Protein AF-A0A973Z241-F1 (afdb_monomer_lite)

pLDDT: mean 79.97, std 19.71, range [41.47, 97.81]

Secondary structure (DSSP, 8-state):
--TTSHHHHHHHHHHHHHHHHHHHHHH-SSHHHHHHHHHHHHHHHHHHHHGGGSS-------

Foldseek 3Di:
DDPPPPLVVLLVVLQVLLVVLCVQLVPDPDPVSNVVSNVSSVVSVVSSVVSVPPPDPPPPPD

Structure (mmCIF, N/CA/C/O backbone):
data_AF-A0A973Z241-F1
#
_entry.id   AF-A0A973Z241-F1
#
loop_
_atom_site.group_PDB
_atom_site.id
_atom_site.type_symbol
_atom_site.label_atom_id
_atom_site.label_alt_id
_atom_site.label_comp_id
_atom_site.label_asym_id
_atom_site.label_entity_id
_atom_site.label_seq_id
_atom_site.pdbx_PDB_ins_code
_atom_site.Cartn_x
_atom_site.Cartn_y
_atom_site.Cartn_z
_atom_site.occupancy
_atom_site.B_iso_or_equiv
_atom_site.auth_seq_id
_atom_site.auth_comp_id
_atom_site.auth_asym_id
_atom_site.auth_atom_id
_atom_site.pdbx_PDB_model_num
ATOM 1 N N . MET A 1 1 ? 27.704 -7.790 -18.793 1.00 42.22 1 MET A N 1
ATOM 2 C CA . MET A 1 1 ? 26.673 -7.748 -17.740 1.00 42.22 1 MET A CA 1
ATOM 3 C C . MET A 1 1 ? 25.644 -6.763 -18.243 1.00 42.22 1 MET A C 1
ATOM 5 O O . MET A 1 1 ? 26.017 -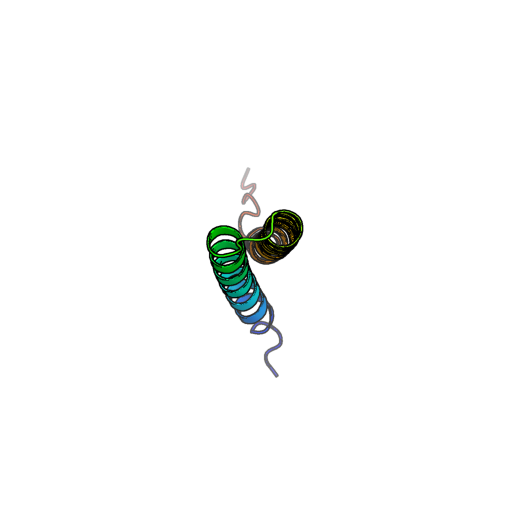5.641 -18.540 1.00 42.22 1 MET A O 1
ATOM 9 N N . ASP A 1 2 ? 24.444 -7.250 -18.533 1.00 41.47 2 ASP A N 1
ATOM 10 C CA . ASP A 1 2 ? 23.384 -6.486 -19.187 1.00 41.47 2 ASP A CA 1
ATOM 11 C C . ASP A 1 2 ? 22.667 -5.624 -18.137 1.00 41.47 2 ASP A C 1
ATOM 13 O O . ASP A 1 2 ? 21.915 -6.133 -17.309 1.00 41.47 2 ASP A O 1
ATOM 17 N N . GLU A 1 3 ? 22.981 -4.331 -18.108 1.00 51.06 3 GLU A N 1
ATOM 18 C CA . GLU A 1 3 ? 22.429 -3.364 -17.146 1.00 51.06 3 GLU A CA 1
ATOM 19 C C . GLU A 1 3 ? 21.044 -2.834 -17.571 1.00 51.06 3 GLU A C 1
ATOM 21 O O . GLU A 1 3 ? 20.510 -1.922 -16.944 1.00 51.06 3 GLU A O 1
ATOM 26 N N . THR A 1 4 ? 20.424 -3.405 -18.614 1.00 50.78 4 THR A N 1
ATOM 27 C CA . THR A 1 4 ? 19.114 -2.948 -19.110 1.00 50.78 4 THR A CA 1
ATOM 28 C C . THR A 1 4 ? 17.926 -3.665 -18.462 1.00 50.78 4 THR A C 1
ATOM 30 O O . THR A 1 4 ? 16.800 -3.183 -18.547 1.00 50.78 4 THR A O 1
ATOM 33 N N . ASN A 1 5 ? 18.165 -4.751 -17.718 1.00 49.53 5 ASN A N 1
ATOM 34 C CA . ASN A 1 5 ? 17.110 -5.588 -17.131 1.00 49.53 5 ASN A CA 1
ATOM 35 C C . ASN A 1 5 ? 16.632 -5.156 -15.721 1.00 49.53 5 ASN A C 1
ATOM 37 O O . ASN A 1 5 ? 15.799 -5.832 -15.120 1.00 49.53 5 ASN A O 1
ATOM 41 N N . GLY A 1 6 ? 17.160 -4.059 -15.160 1.00 52.41 6 GLY A N 1
ATOM 42 C CA . GLY A 1 6 ? 16.773 -3.568 -13.825 1.00 52.41 6 GLY A CA 1
ATOM 43 C C . GLY A 1 6 ? 15.442 -2.804 -13.801 1.00 52.41 6 GLY A C 1
ATOM 44 O O . GLY A 1 6 ? 14.622 -3.006 -12.909 1.00 52.41 6 GLY A O 1
ATOM 45 N N . HIS A 1 7 ? 15.179 -1.983 -14.824 1.00 56.47 7 HIS A N 1
ATOM 46 C CA . HIS A 1 7 ? 14.050 -1.045 -14.815 1.00 56.47 7 HIS A CA 1
ATOM 47 C C . HIS A 1 7 ? 12.667 -1.708 -14.943 1.00 56.47 7 HIS A C 1
ATOM 49 O O . HIS A 1 7 ? 11.698 -1.210 -14.364 1.00 56.47 7 HIS A O 1
ATOM 55 N N . ASP A 1 8 ? 12.556 -2.831 -15.659 1.00 61.47 8 ASP A N 1
ATOM 56 C CA . ASP A 1 8 ? 11.288 -3.568 -15.783 1.00 61.47 8 ASP A CA 1
ATOM 57 C C . ASP A 1 8 ? 10.939 -4.322 -14.489 1.00 61.47 8 ASP A C 1
ATOM 59 O O . ASP A 1 8 ? 9.781 -4.335 -14.059 1.00 61.47 8 ASP A O 1
ATOM 63 N N . GLY A 1 9 ? 11.955 -4.870 -13.811 1.00 67.50 9 GLY A N 1
ATOM 64 C CA . GLY A 1 9 ? 11.804 -5.507 -12.501 1.00 67.50 9 GLY A CA 1
ATOM 65 C C . GLY A 1 9 ? 11.323 -4.524 -11.432 1.00 67.50 9 GLY A C 1
ATOM 66 O O . GLY A 1 9 ? 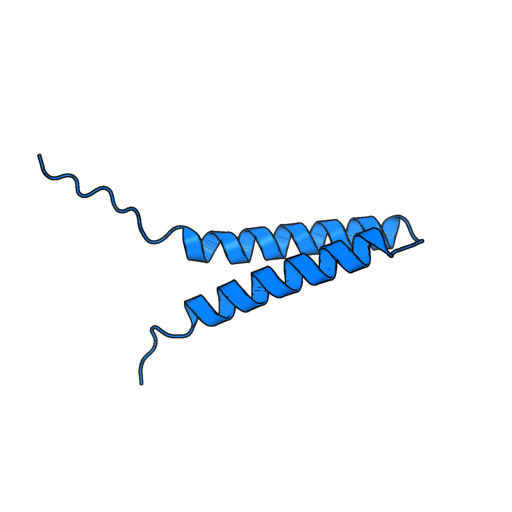10.384 -4.826 -10.694 1.00 67.50 9 GLY A O 1
ATOM 67 N N . ASP A 1 10 ? 11.892 -3.317 -11.408 1.00 81.38 10 ASP A N 1
ATOM 68 C CA . ASP A 1 10 ? 11.477 -2.252 -10.491 1.00 81.38 10 ASP A CA 1
ATOM 69 C C . ASP A 1 10 ? 10.031 -1.800 -10.753 1.00 81.38 10 ASP A C 1
ATOM 71 O O . ASP A 1 10 ? 9.248 -1.606 -9.818 1.00 81.38 10 ASP A O 1
ATOM 75 N N . ARG A 1 11 ? 9.629 -1.682 -12.025 1.00 84.38 11 ARG A N 1
ATOM 76 C CA . ARG A 1 11 ? 8.262 -1.300 -12.406 1.00 84.38 11 ARG A CA 1
ATOM 77 C C . AR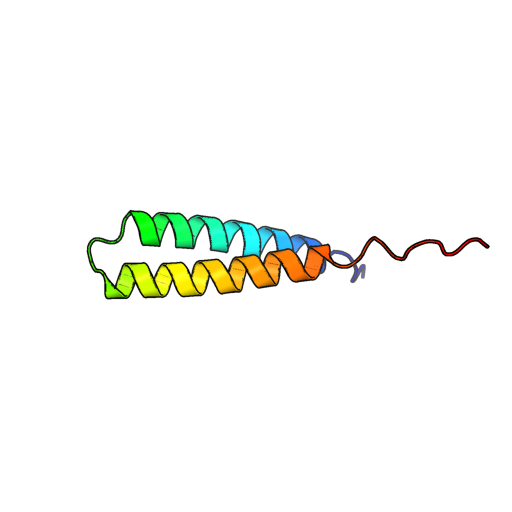G A 1 11 ? 7.230 -2.325 -11.947 1.00 84.38 11 ARG A C 1
ATOM 79 O O . ARG A 1 11 ? 6.233 -1.941 -11.331 1.00 84.38 11 ARG A O 1
ATOM 86 N N . ALA A 1 12 ? 7.449 -3.601 -12.265 1.00 87.75 12 ALA A N 1
ATOM 87 C CA . ALA A 1 12 ? 6.537 -4.677 -11.889 1.00 87.75 12 ALA A CA 1
ATOM 88 C C . ALA A 1 12 ? 6.428 -4.798 -10.363 1.00 87.75 12 ALA A C 1
ATOM 90 O O . ALA A 1 12 ? 5.323 -4.907 -9.832 1.00 87.75 12 ALA A O 1
ATOM 91 N N . TYR A 1 13 ? 7.557 -4.668 -9.660 1.00 89.94 13 TYR A N 1
ATOM 92 C CA . TYR A 1 13 ? 7.595 -4.631 -8.203 1.00 89.94 13 TYR A CA 1
ATOM 93 C C . TYR A 1 13 ? 6.743 -3.490 -7.634 1.00 89.94 13 TYR A C 1
ATOM 95 O O . TYR A 1 13 ? 5.890 -3.718 -6.776 1.00 89.94 13 TYR A O 1
ATOM 103 N N . PHE A 1 14 ? 6.910 -2.259 -8.127 1.00 92.25 14 PHE A N 1
ATOM 104 C CA . PHE A 1 14 ? 6.121 -1.128 -7.638 1.00 92.25 14 PHE A CA 1
ATOM 105 C C . PHE A 1 14 ? 4.633 -1.246 -7.985 1.00 92.25 14 PHE A C 1
ATOM 107 O O . PHE A 1 14 ? 3.793 -0.877 -7.167 1.00 92.25 14 PHE A O 1
ATOM 114 N N . ALA A 1 15 ? 4.285 -1.792 -9.152 1.00 92.75 15 ALA A N 1
ATOM 115 C CA . ALA A 1 15 ? 2.891 -2.032 -9.518 1.00 92.75 15 ALA A CA 1
ATOM 116 C C . ALA A 1 15 ? 2.230 -3.071 -8.596 1.00 92.75 15 ALA A C 1
ATOM 118 O O . ALA A 1 15 ? 1.116 -2.849 -8.120 1.00 92.75 15 ALA A O 1
ATOM 119 N N . GLN A 1 16 ? 2.934 -4.166 -8.295 1.00 94.12 16 GLN A N 1
ATOM 120 C CA . GLN A 1 16 ? 2.463 -5.185 -7.359 1.00 94.12 16 GLN A CA 1
ATOM 121 C C . GLN A 1 16 ? 2.270 -4.600 -5.957 1.00 94.12 16 GLN A C 1
ATOM 123 O O . GLN A 1 16 ? 1.180 -4.704 -5.398 1.00 94.12 16 GLN A O 1
ATOM 128 N N . ARG A 1 17 ? 3.278 -3.885 -5.440 1.00 95.88 17 ARG A N 1
ATOM 129 C CA . ARG A 1 17 ? 3.196 -3.230 -4.127 1.00 95.88 17 ARG A CA 1
ATOM 130 C C . ARG A 1 17 ? 2.045 -2.230 -4.062 1.00 95.88 17 ARG A C 1
ATOM 132 O O . ARG A 1 17 ? 1.356 -2.171 -3.054 1.00 95.88 17 ARG A O 1
ATOM 139 N N . ALA A 1 18 ? 1.784 -1.471 -5.128 1.00 95.69 18 ALA A N 1
ATOM 140 C CA . ALA A 1 18 ? 0.637 -0.567 -5.170 1.00 95.69 18 ALA A CA 1
ATOM 141 C C . ALA A 1 18 ? -0.704 -1.314 -5.045 1.00 95.69 18 ALA A C 1
ATOM 143 O O . ALA A 1 18 ? -1.595 -0.844 -4.338 1.00 95.69 18 ALA A O 1
ATOM 144 N N . ALA A 1 19 ? -0.850 -2.467 -5.702 1.00 96.44 19 ALA A N 1
ATOM 145 C CA . ALA A 1 19 ? -2.058 -3.281 -5.599 1.00 96.44 19 ALA A CA 1
ATOM 146 C C . ALA A 1 19 ? -2.241 -3.862 -4.185 1.00 96.44 19 ALA A C 1
ATOM 148 O O . ALA A 1 19 ? -3.340 -3.794 -3.641 1.00 96.44 19 ALA A O 1
ATOM 149 N N . GLU A 1 20 ? -1.166 -4.356 -3.567 1.00 97.69 20 GLU A N 1
ATOM 150 C CA . GLU A 1 20 ? -1.190 -4.860 -2.187 1.00 97.69 20 GLU A CA 1
ATOM 151 C C . GLU A 1 20 ? -1.568 -3.763 -1.180 1.00 97.69 20 GLU A C 1
ATOM 153 O O . GLU A 1 20 ? -2.415 -3.977 -0.318 1.00 97.69 20 GLU A O 1
ATOM 158 N N . GLU A 1 21 ? -0.996 -2.560 -1.302 1.00 97.81 21 GLU A N 1
ATOM 159 C CA . GLU A 1 21 ? -1.341 -1.437 -0.421 1.00 97.81 21 GLU A CA 1
ATOM 160 C C . GLU A 1 21 ? -2.796 -0.974 -0.616 1.00 97.81 21 GLU A C 1
ATOM 162 O O . GLU A 1 21 ? -3.439 -0.537 0.336 1.00 97.81 21 GLU A O 1
ATOM 167 N N . LEU A 1 22 ? -3.356 -1.089 -1.827 1.00 97.25 22 LEU A N 1
ATOM 168 C CA . LEU A 1 22 ? -4.776 -0.806 -2.047 1.00 97.25 22 LEU A CA 1
ATOM 169 C C . LEU A 1 22 ? -5.670 -1.814 -1.316 1.00 97.25 22 LEU A C 1
ATOM 171 O O . LEU A 1 22 ? -6.640 -1.408 -0.677 1.00 97.25 22 LEU A O 1
ATOM 175 N N . ASP A 1 23 ? -5.337 -3.101 -1.400 1.00 97.62 23 ASP A N 1
ATOM 176 C CA . ASP A 1 23 ? -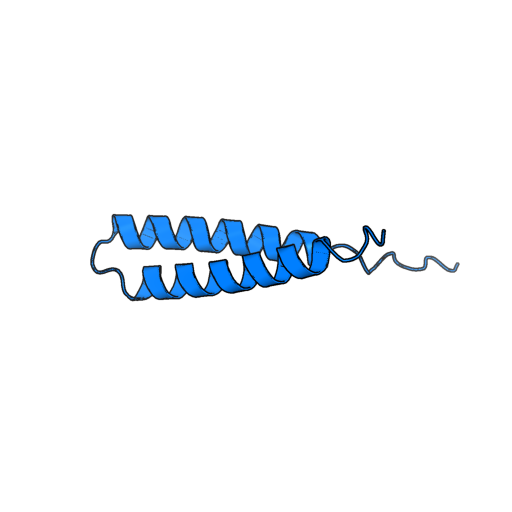6.071 -4.175 -0.725 1.00 97.62 23 ASP A CA 1
ATOM 177 C C . ASP A 1 23 ? -6.019 -4.016 0.803 1.00 97.62 23 ASP A C 1
ATOM 179 O O . ASP A 1 23 ? -7.054 -4.046 1.475 1.00 97.62 23 ASP A O 1
ATOM 183 N N . LEU A 1 24 ? -4.837 -3.698 1.345 1.00 96.81 24 LEU A N 1
ATOM 184 C CA . LEU A 1 24 ? -4.662 -3.371 2.761 1.00 96.81 24 LEU A CA 1
ATOM 185 C C . LEU A 1 24 ? -5.483 -2.141 3.168 1.00 96.81 24 LEU A C 1
ATOM 187 O O . LEU A 1 24 ? -6.132 -2.159 4.211 1.00 96.81 24 LEU A O 1
ATOM 191 N N . ALA A 1 25 ? -5.527 -1.093 2.339 1.00 97.00 25 ALA A N 1
ATOM 192 C CA . ALA A 1 25 ? -6.350 0.086 2.608 1.00 97.00 25 ALA A CA 1
ATOM 193 C C . ALA A 1 25 ? -7.858 -0.211 2.604 1.00 97.00 25 ALA A C 1
ATOM 195 O O . ALA A 1 25 ? -8.611 0.454 3.316 1.00 97.00 25 ALA A O 1
ATOM 196 N N . MET A 1 26 ? -8.310 -1.155 1.773 1.00 96.38 26 MET A N 1
ATOM 197 C CA . MET A 1 26 ? -9.712 -1.581 1.710 1.00 96.38 26 MET A CA 1
ATOM 198 C C . MET A 1 26 ? -10.090 -2.492 2.882 1.00 96.38 26 MET A C 1
ATOM 200 O O . MET A 1 26 ? -11.226 -2.437 3.349 1.00 96.38 26 MET A O 1
ATOM 204 N N . SER A 1 27 ? -9.141 -3.295 3.361 1.00 97.12 27 SER A N 1
ATOM 205 C CA . SER A 1 27 ? -9.331 -4.243 4.463 1.00 97.12 27 SER A CA 1
ATOM 206 C C . SER A 1 27 ? -9.088 -3.632 5.849 1.00 97.12 27 SER A C 1
ATOM 208 O O . SER A 1 27 ? -9.495 -4.207 6.859 1.00 97.12 27 SER A O 1
ATOM 210 N N . ALA A 1 28 ? -8.428 -2.473 5.924 1.00 95.94 28 ALA A N 1
ATOM 211 C CA . ALA A 1 28 ? -8.144 -1.787 7.177 1.00 95.94 28 ALA A CA 1
ATOM 212 C C . ALA A 1 28 ? -9.430 -1.278 7.849 1.00 95.94 28 ALA A C 1
ATOM 214 O O . ALA A 1 28 ? -10.192 -0.492 7.288 1.00 95.94 28 ALA A O 1
ATOM 215 N N . THR A 1 29 ? -9.642 -1.693 9.098 1.00 95.75 29 THR A N 1
ATOM 216 C CA . THR A 1 29 ? -10.733 -1.191 9.949 1.00 95.75 29 THR A CA 1
ATOM 217 C C . THR A 1 29 ? -10.390 0.134 10.621 1.00 95.75 29 THR A C 1
ATOM 219 O O . THR A 1 29 ? -11.285 0.879 11.012 1.00 95.75 29 THR A O 1
ATOM 222 N N . ASP A 1 30 ? -9.096 0.414 10.777 1.00 97.12 30 ASP A N 1
ATOM 223 C CA . ASP A 1 30 ? -8.600 1.674 11.311 1.00 97.12 30 ASP A CA 1
ATOM 224 C C . ASP A 1 30 ? -8.445 2.707 10.189 1.00 97.12 30 ASP A C 1
ATOM 226 O O . ASP A 1 30 ? -7.875 2.429 9.128 1.00 97.12 30 ASP A O 1
ATOM 230 N N . ARG A 1 31 ? -8.980 3.9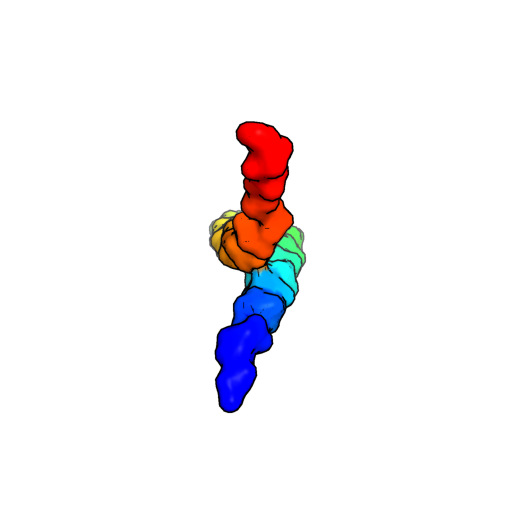07 10.424 1.00 95.44 31 ARG A N 1
ATOM 231 C CA . ARG A 1 31 ? -9.003 4.970 9.419 1.00 95.44 31 ARG A CA 1
ATOM 232 C C . ARG A 1 31 ? -7.601 5.495 9.110 1.00 95.44 31 ARG A C 1
ATOM 234 O O . ARG A 1 31 ? -7.294 5.702 7.938 1.00 95.44 31 ARG A O 1
ATOM 241 N N . ASP A 1 32 ? -6.766 5.699 10.122 1.00 96.25 32 ASP A N 1
ATOM 242 C CA . ASP A 1 32 ? -5.405 6.201 9.941 1.00 96.25 32 ASP A CA 1
ATOM 243 C C . ASP A 1 32 ? -4.544 5.172 9.198 1.00 96.25 32 ASP A C 1
ATOM 245 O O . ASP A 1 32 ? -3.791 5.534 8.290 1.00 96.25 32 ASP A O 1
ATOM 249 N N . ALA A 1 33 ? -4.719 3.880 9.495 1.00 95.75 33 ALA A N 1
ATOM 250 C CA . ALA A 1 33 ? -4.077 2.804 8.740 1.00 95.75 33 ALA A CA 1
ATOM 251 C C . ALA A 1 33 ? -4.523 2.791 7.267 1.00 95.75 33 ALA A C 1
ATOM 253 O O . ALA A 1 33 ? -3.684 2.737 6.365 1.00 95.75 33 ALA A O 1
ATOM 254 N N . ALA A 1 34 ? -5.829 2.910 7.000 1.00 96.56 34 ALA A N 1
ATOM 255 C CA . ALA A 1 34 ? -6.353 2.976 5.637 1.00 96.56 34 ALA A CA 1
ATOM 256 C C . ALA A 1 34 ? -5.791 4.180 4.857 1.00 96.56 34 ALA A C 1
ATOM 258 O O . ALA A 1 34 ? -5.427 4.054 3.684 1.00 96.56 34 ALA A O 1
ATOM 259 N N . GLU A 1 35 ? -5.683 5.351 5.493 1.00 97.44 35 GLU A N 1
ATOM 260 C CA . GLU A 1 35 ? -5.097 6.546 4.874 1.00 97.44 35 GLU A CA 1
ATOM 261 C C . GLU A 1 35 ? -3.586 6.389 4.624 1.00 97.44 35 GLU A C 1
ATOM 263 O O . GLU A 1 35 ? -3.097 6.778 3.556 1.00 97.44 35 GLU A O 1
ATOM 268 N N . ALA A 1 36 ? -2.850 5.757 5.543 1.00 97.69 36 ALA A N 1
ATOM 269 C CA . ALA A 1 36 ? -1.432 5.451 5.363 1.00 97.69 36 ALA A CA 1
ATOM 270 C C . ALA A 1 36 ? -1.194 4.509 4.169 1.00 97.69 36 ALA A C 1
ATOM 272 O O . ALA A 1 36 ? -0.368 4.814 3.302 1.00 97.69 36 ALA A O 1
ATOM 273 N N . HIS A 1 37 ? -1.968 3.427 4.066 1.00 97.69 37 HIS A N 1
ATOM 274 C CA . HIS A 1 37 ? -1.904 2.493 2.940 1.00 97.69 37 HIS A CA 1
ATOM 275 C C . HIS A 1 37 ? -2.250 3.174 1.607 1.00 97.69 37 HIS A C 1
ATOM 277 O O . HIS A 1 37 ? -1.523 3.018 0.627 1.00 97.69 37 HIS A O 1
ATOM 283 N N . ARG A 1 38 ? -3.271 4.045 1.561 1.00 95.25 38 ARG A N 1
ATOM 284 C CA . ARG A 1 38 ? -3.575 4.844 0.352 1.00 95.25 38 ARG A CA 1
ATOM 285 C C . ARG A 1 38 ? -2.424 5.756 -0.058 1.00 95.25 38 ARG A C 1
ATOM 287 O O . ARG A 1 38 ? -2.167 5.937 -1.249 1.00 95.25 38 ARG A O 1
ATOM 294 N N . ARG A 1 39 ? -1.715 6.341 0.908 1.00 96.50 39 ARG A N 1
ATOM 295 C CA . ARG A 1 39 ? -0.546 7.178 0.617 1.00 96.50 39 ARG A CA 1
ATOM 296 C C . ARG A 1 39 ? 0.590 6.350 0.017 1.00 96.50 39 ARG A C 1
ATOM 298 O O . ARG A 1 39 ? 1.188 6.787 -0.966 1.00 96.50 39 ARG A O 1
ATOM 305 N N . LEU A 1 40 ? 0.863 5.168 0.5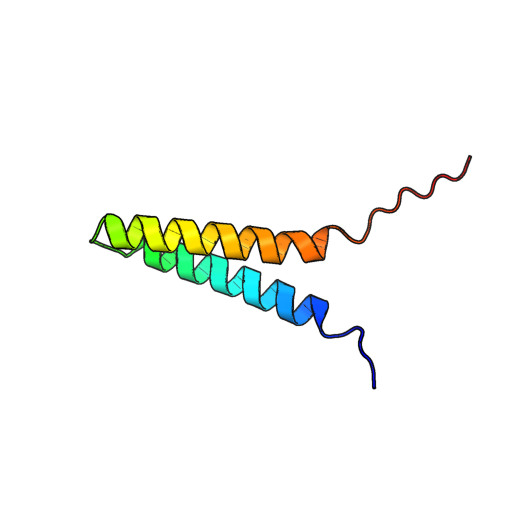69 1.00 94.75 40 LEU A N 1
ATOM 306 C CA . LEU A 1 40 ? 1.877 4.246 0.048 1.00 94.75 40 LEU A CA 1
ATOM 307 C C . LEU A 1 40 ? 1.510 3.727 -1.346 1.00 94.75 40 LEU A C 1
ATOM 309 O O . LEU A 1 40 ? 2.341 3.779 -2.253 1.00 94.75 40 LEU A O 1
ATOM 313 N N . GLN A 1 41 ? 0.253 3.331 -1.546 1.00 96.88 41 GLN A N 1
ATOM 314 C CA . GLN A 1 41 ? -0.294 2.924 -2.840 1.00 96.88 41 GLN A CA 1
ATOM 315 C C . GLN A 1 41 ? -0.037 3.978 -3.922 1.00 96.88 41 GLN A C 1
ATOM 317 O O . GLN A 1 41 ? 0.426 3.646 -5.019 1.00 96.88 41 GLN A O 1
ATOM 322 N N . ARG A 1 42 ? -0.283 5.256 -3.611 1.00 94.75 42 ARG A N 1
ATOM 323 C CA . ARG A 1 42 ? -0.050 6.360 -4.545 1.00 94.75 42 ARG A CA 1
ATOM 324 C C . ARG A 1 42 ? 1.427 6.489 -4.911 1.00 94.75 42 ARG A C 1
ATOM 326 O O . ARG A 1 42 ? 1.747 6.526 -6.094 1.00 94.75 42 ARG A O 1
ATOM 333 N N . VAL A 1 43 ? 2.319 6.474 -3.919 1.00 94.69 43 VAL A N 1
ATOM 334 C CA . VAL A 1 43 ? 3.772 6.571 -4.142 1.00 94.69 43 VAL A CA 1
ATOM 335 C C . VAL A 1 43 ? 4.278 5.419 -5.011 1.00 94.69 43 VAL A C 1
ATOM 337 O O . VAL A 1 43 ? 5.045 5.641 -5.948 1.00 94.69 43 VAL A O 1
ATOM 340 N N . TYR A 1 44 ? 3.843 4.187 -4.742 1.00 92.25 44 TYR A N 1
ATOM 341 C CA . TYR A 1 44 ? 4.229 3.035 -5.553 1.00 92.25 44 TYR A CA 1
ATOM 342 C C . TYR A 1 44 ? 3.673 3.115 -6.979 1.00 92.25 44 TYR A C 1
ATOM 344 O O . TYR A 1 44 ? 4.407 2.854 -7.929 1.00 92.25 44 TYR A O 1
ATOM 352 N N . THR A 1 45 ? 2.435 3.579 -7.154 1.00 92.56 45 THR A N 1
ATOM 353 C CA . THR A 1 45 ? 1.848 3.809 -8.485 1.00 92.56 45 THR A CA 1
ATOM 354 C C . THR A 1 45 ? 2.639 4.850 -9.276 1.00 92.56 45 THR A C 1
ATOM 356 O O . THR A 1 45 ? 2.923 4.654 -10.459 1.00 92.56 45 THR A O 1
ATOM 359 N N . GLU A 1 46 ? 3.043 5.947 -8.632 1.00 91.50 46 GLU A N 1
ATOM 360 C CA . GLU A 1 46 ? 3.871 6.976 -9.262 1.00 91.50 46 GLU A CA 1
ATOM 361 C C . GLU A 1 46 ? 5.225 6.403 -9.696 1.00 91.50 46 GLU A C 1
ATOM 363 O O . GLU A 1 46 ? 5.638 6.615 -10.836 1.00 91.50 46 GLU A O 1
ATOM 368 N N . ARG A 1 47 ? 5.880 5.602 -8.846 1.00 87.75 47 ARG A N 1
ATOM 369 C CA . ARG A 1 47 ? 7.157 4.945 -9.178 1.00 87.75 47 ARG A CA 1
ATOM 370 C C . ARG A 1 47 ? 7.019 3.932 -10.315 1.00 87.75 47 ARG A C 1
ATOM 372 O O . ARG A 1 47 ? 7.844 3.942 -11.225 1.00 87.75 47 ARG A O 1
ATOM 379 N N . ALA A 1 48 ? 5.948 3.140 -10.324 1.00 88.25 48 ALA A N 1
ATOM 380 C CA . ALA A 1 48 ? 5.625 2.239 -11.431 1.00 88.25 48 ALA A CA 1
ATOM 381 C C . ALA A 1 48 ? 5.348 3.000 -12.745 1.00 88.25 48 ALA A C 1
ATOM 383 O O . ALA A 1 48 ? 5.620 2.496 -13.835 1.00 88.25 48 ALA A O 1
ATOM 384 N N . SER A 1 49 ? 4.833 4.230 -12.656 1.00 81.31 49 SER A N 1
ATOM 385 C CA . SER A 1 49 ? 4.519 5.072 -13.818 1.00 81.31 49 SER A CA 1
ATOM 386 C C . SER A 1 49 ? 5.729 5.841 -14.360 1.00 81.31 49 SER A C 1
ATOM 388 O O . SER A 1 49 ? 5.750 6.198 -15.535 1.00 81.31 49 SER A O 1
ATOM 390 N N . VAL A 1 50 ? 6.754 6.112 -13.543 1.00 73.81 50 VAL A N 1
ATOM 391 C CA . VAL A 1 50 ? 7.981 6.803 -13.989 1.00 73.81 50 VAL A CA 1
ATOM 392 C C . VAL A 1 50 ? 8.778 5.947 -14.978 1.00 73.81 50 VAL A C 1
ATOM 394 O O . VAL A 1 50 ? 9.235 6.480 -15.984 1.00 73.81 50 VAL A O 1
ATOM 397 N N . GLY A 1 51 ? 8.853 4.627 -14.774 1.00 59.06 51 GLY A N 1
ATOM 398 C CA . GLY A 1 51 ? 9.467 3.704 -15.740 1.00 59.06 51 GLY A CA 1
ATOM 399 C C . GLY A 1 51 ? 8.696 3.566 -17.062 1.00 59.06 51 GLY A C 1
ATOM 400 O O . GLY A 1 51 ? 9.271 3.163 -18.063 1.00 59.06 51 GLY A O 1
ATOM 401 N N . ALA A 1 52 ? 7.412 3.945 -17.101 1.00 55.22 52 ALA A N 1
ATOM 402 C CA . ALA A 1 52 ? 6.595 3.920 -18.318 1.00 55.22 52 ALA A CA 1
ATOM 403 C C . ALA A 1 52 ? 6.766 5.171 -19.203 1.00 55.22 52 ALA A C 1
ATOM 405 O O . ALA A 1 52 ? 6.299 5.180 -20.336 1.00 55.22 52 ALA A O 1
ATOM 406 N N . ARG A 1 53 ? 7.417 6.236 -18.704 1.00 55.56 53 ARG A N 1
ATOM 407 C CA . ARG A 1 53 ? 7.579 7.510 -19.433 1.00 55.56 53 ARG A CA 1
ATOM 408 C C . ARG A 1 53 ? 8.735 7.536 -20.437 1.00 55.56 53 ARG A C 1
ATOM 410 O O . ARG A 1 53 ? 8.926 8.556 -21.092 1.00 55.56 53 ARG A O 1
ATOM 417 N N . ILE A 1 54 ? 9.479 6.444 -20.598 1.00 51.50 54 ILE A N 1
ATOM 418 C CA . ILE A 1 54 ? 10.448 6.292 -21.688 1.00 51.50 54 ILE A CA 1
ATOM 419 C C . ILE A 1 54 ? 9.874 5.283 -22.680 1.00 51.50 54 ILE A C 1
ATOM 421 O O . ILE A 1 54 ? 10.095 4.099 -22.508 1.00 51.50 54 ILE A O 1
ATOM 425 N N . VAL A 1 55 ? 9.066 5.751 -23.632 1.00 50.41 55 VAL A N 1
ATOM 426 C CA . VAL A 1 55 ? 9.033 5.403 -25.072 1.00 50.41 55 VAL A CA 1
ATOM 427 C C . VAL A 1 55 ? 7.814 6.131 -25.641 1.00 50.41 55 VAL A C 1
ATOM 429 O O . VAL A 1 55 ? 6.774 5.532 -25.836 1.00 50.41 55 VAL A O 1
ATOM 432 N N . GLU A 1 56 ? 7.941 7.437 -25.847 1.00 49.66 56 GLU A N 1
ATOM 433 C CA . GLU A 1 56 ? 7.393 8.154 -27.005 1.00 49.66 56 GLU A CA 1
ATOM 434 C C . GLU A 1 56 ? 8.310 9.370 -27.158 1.00 49.66 56 GLU A C 1
ATOM 436 O O . GLU A 1 56 ? 7.981 10.490 -26.775 1.00 49.66 56 GLU A O 1
ATOM 441 N N . VAL A 1 57 ? 9.544 9.139 -27.622 1.00 54.62 57 VAL A N 1
ATOM 442 C CA . VAL A 1 57 ? 10.253 10.225 -28.303 1.00 54.62 57 VAL A CA 1
ATOM 443 C C . VAL A 1 57 ? 9.432 10.423 -29.574 1.00 54.62 57 VAL A C 1
ATOM 445 O O . VAL A 1 57 ? 9.374 9.475 -30.359 1.00 54.62 57 VAL A O 1
ATOM 448 N N . PRO A 1 58 ? 8.722 11.549 -29.774 1.00 52.84 58 PRO A N 1
ATOM 449 C CA . PRO A 1 58 ? 8.095 11.777 -31.060 1.00 52.84 58 PRO A CA 1
ATOM 450 C C . PRO A 1 58 ? 9.235 11.781 -32.072 1.00 52.84 58 PRO A C 1
ATOM 452 O O . PRO A 1 58 ? 10.136 12.618 -31.990 1.00 52.84 58 PRO A O 1
ATOM 455 N N . GLU A 1 59 ? 9.243 10.807 -32.979 1.00 60.56 59 GLU A N 1
ATOM 456 C CA . GLU A 1 59 ? 10.060 10.886 -34.178 1.00 60.56 59 GLU A CA 1
ATOM 457 C C . GLU A 1 59 ? 9.601 12.138 -34.926 1.00 60.56 59 GLU A C 1
ATOM 459 O O . GLU A 1 59 ? 8.632 12.127 -35.683 1.00 60.56 59 GLU A O 1
ATOM 464 N N . GLN A 1 60 ? 10.261 13.261 -34.654 1.00 54.53 60 GLN A N 1
ATOM 465 C CA . GLN A 1 60 ? 10.098 14.484 -35.413 1.00 54.53 60 GLN A CA 1
ATOM 466 C C . GLN A 1 60 ? 10.855 14.282 -36.729 1.00 54.53 60 GLN A C 1
ATOM 468 O O . GLN A 1 60 ? 11.977 14.746 -36.910 1.00 54.53 60 GLN A O 1
ATOM 473 N N . VAL A 1 61 ? 10.250 13.498 -37.621 1.00 58.16 61 VAL A N 1
ATOM 474 C CA . VAL A 1 61 ? 10.610 13.434 -39.036 1.00 58.16 61 VAL A CA 1
ATOM 475 C C . VAL A 1 61 ? 9.821 14.539 -39.729 1.00 58.16 61 VAL A C 1
ATOM 477 O O . VAL A 1 61 ? 8.614 14.414 -39.940 1.00 58.16 61 VAL A O 1
ATOM 480 N N . GLY A 1 62 ? 10.507 15.638 -40.038 1.00 48.78 62 GLY A N 1
ATOM 481 C CA . GLY A 1 62 ? 9.966 16.773 -40.784 1.00 48.78 62 GLY A CA 1
ATOM 482 C C . GLY A 1 62 ? 10.940 17.931 -40.833 1.00 48.78 62 GLY A C 1
ATOM 483 O O . GLY A 1 62 ? 10.977 18.678 -39.832 1.00 48.78 62 GLY A O 1
#

Sequence (62 aa):
MDETNGHDGDRAYFAQRAAEELDLAMSATDRDAAEAHRRLQRVYTERASVGARIVEVPEQVG

Radius of gyration: 16.15 Å; chains: 1; bounding box: 37×24×52 Å